Protein AF-A0A1W2LI55-F1 (afdb_monomer_lite)

Secondary structure (DSSP, 8-state):
-HHHHHTT-----GGGTTTT-SEEEE-SS-SSSB-HHHHHTSPTTEEEEE-SSTT-SB-HHHHHHSTT-EEEEEETTEEEEE-TTS-EEEEEGGGSBHHHHSS--S-HHHHHHHHHHHHHHHHH-

pLDDT: mean 97.23, std 2.51, range [82.5, 98.81]

InterPro domains:
  IPR000043 Adenosylhomocysteinase-like [PTHR23420] (1-125)
  IPR015878 S-adenosyl-L-homocysteine hydrolase, NAD binding domain [PF00670] (1-105)
  IPR015878 S-adenosyl-L-homocysteine hydrolase, NAD binding domain [SM00997] (1-105)
  IPR036291 NAD(P)-binding domain superfamily [SSF51735] (1-105)
  IPR042172 Adenosylhomocysteinase-like superfamily [G3DSA:3.40.50.1480] (100-125)

Sequence (125 aa):
ALQAAMDGYQVKKLENVLGEADIIITTTGNKDVVLVEHMARMKHQAILGNIGHFDNELDMAGLQRYPGIRRVNIKPQVDEWVFPDGKSIIVLSEGRLLNLGNATGHPSFVMSNSFSNQVIAQIEL

Structure (mmCIF, N/CA/C/O backbone):
data_AF-A0A1W2LI55-F1
#
_entry.id   AF-A0A1W2LI55-F1
#
loop_
_atom_site.group_PDB
_atom_site.id
_atom_site.type_symbol
_atom_site.label_atom_id
_atom_site.label_alt_id
_atom_site.label_comp_id
_atom_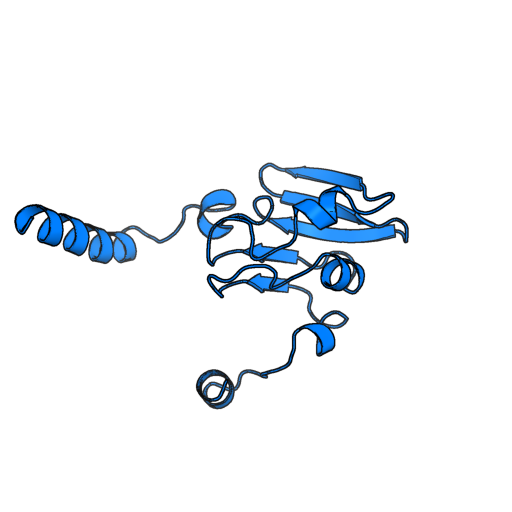site.label_asym_id
_atom_site.label_entity_id
_atom_site.label_seq_id
_atom_site.pdbx_PDB_ins_code
_atom_site.Cartn_x
_atom_site.Cartn_y
_atom_site.Cartn_z
_atom_site.occupancy
_atom_site.B_iso_or_equiv
_atom_site.auth_seq_id
_atom_site.auth_comp_id
_atom_site.auth_asym_id
_atom_site.auth_atom_id
_atom_site.pdbx_PDB_model_num
ATOM 1 N N . ALA A 1 1 ? -7.428 -12.056 -12.838 1.00 82.50 1 ALA A N 1
ATOM 2 C CA . ALA A 1 1 ? -8.251 -13.040 -12.098 1.00 82.50 1 ALA A CA 1
ATOM 3 C C . ALA A 1 1 ? -7.837 -14.478 -12.414 1.00 82.50 1 ALA A C 1
ATOM 5 O O . ALA A 1 1 ? -7.387 -15.154 -11.505 1.00 82.50 1 ALA A O 1
ATOM 6 N N . LEU A 1 2 ? -7.922 -14.939 -13.671 1.00 96.00 2 LEU A N 1
ATOM 7 C CA . LEU A 1 2 ? -7.628 -16.342 -14.008 1.00 96.00 2 LEU A CA 1
ATOM 8 C C . LEU A 1 2 ? -6.190 -16.779 -13.675 1.00 96.00 2 LEU A C 1
ATOM 10 O O . LEU A 1 2 ? -6.030 -17.800 -13.027 1.00 96.00 2 LEU A O 1
ATOM 14 N N . GLN A 1 3 ? -5.166 -15.998 -14.044 1.00 98.06 3 GLN A N 1
ATOM 15 C CA . GLN A 1 3 ? -3.762 -16.332 -13.737 1.00 98.06 3 GLN A CA 1
ATOM 16 C C . GLN A 1 3 ? -3.529 -16.541 -12.233 1.00 98.06 3 GLN A C 1
ATOM 18 O O . GLN A 1 3 ? -3.050 -17.593 -11.838 1.00 98.06 3 GLN A O 1
ATOM 23 N N . ALA A 1 4 ? -3.990 -15.607 -11.393 1.00 97.19 4 ALA A N 1
ATOM 24 C CA . ALA A 1 4 ? -3.881 -15.735 -9.938 1.00 97.19 4 ALA A CA 1
ATOM 25 C C . ALA A 1 4 ? -4.556 -17.011 -9.400 1.00 97.19 4 ALA A C 1
ATOM 27 O O . ALA A 1 4 ? -4.010 -17.667 -8.521 1.00 97.19 4 ALA A O 1
ATOM 28 N N . ALA A 1 5 ? -5.714 -17.392 -9.953 1.00 97.50 5 ALA A N 1
ATOM 29 C CA . ALA A 1 5 ? -6.377 -18.640 -9.581 1.00 97.50 5 ALA A CA 1
ATOM 30 C C . ALA A 1 5 ? -5.590 -19.885 -10.033 1.00 97.50 5 ALA A C 1
ATOM 32 O O . ALA A 1 5 ? -5.579 -20.883 -9.318 1.00 97.50 5 ALA A O 1
ATOM 33 N N . MET A 1 6 ? -4.922 -19.833 -11.191 1.00 97.62 6 MET A N 1
ATOM 34 C CA . MET A 1 6 ? -4.054 -20.918 -11.671 1.00 97.62 6 MET A CA 1
ATOM 35 C C . MET A 1 6 ? -2.790 -21.074 -10.821 1.00 97.62 6 MET A C 1
ATOM 37 O O . MET A 1 6 ? -2.344 -22.198 -10.614 1.00 97.62 6 MET A O 1
ATOM 41 N N . ASP A 1 7 ? -2.283 -19.982 -10.253 1.00 97.69 7 ASP A N 1
ATOM 42 C CA . ASP A 1 7 ? -1.171 -19.999 -9.295 1.00 97.69 7 ASP A CA 1
ATOM 43 C C . ASP A 1 7 ? -1.610 -20.417 -7.872 1.00 97.69 7 ASP A C 1
ATOM 45 O O . ASP A 1 7 ? -0.808 -20.429 -6.940 1.00 97.69 7 ASP A O 1
ATOM 49 N N . GLY A 1 8 ? -2.888 -20.774 -7.683 1.00 97.88 8 GLY A N 1
ATOM 50 C CA . GLY A 1 8 ? -3.437 -21.251 -6.411 1.00 97.88 8 GLY A CA 1
ATOM 51 C C . GLY A 1 8 ? -3.877 -20.149 -5.445 1.00 97.88 8 GLY A C 1
ATOM 52 O O . GLY A 1 8 ? -4.268 -20.447 -4.315 1.00 97.88 8 GLY A O 1
ATOM 53 N N . TYR A 1 9 ? -3.861 -18.881 -5.863 1.00 97.94 9 TYR A N 1
ATOM 54 C CA . TYR A 1 9 ? -4.341 -17.779 -5.036 1.00 97.94 9 TYR A CA 1
ATOM 55 C C . TYR A 1 9 ? -5.863 -17.664 -5.069 1.00 97.94 9 TYR A C 1
ATOM 57 O O . TYR A 1 9 ? -6.518 -17.766 -6.109 1.00 97.94 9 TYR A O 1
ATOM 65 N N . GLN A 1 10 ? -6.440 -17.367 -3.907 1.00 97.50 10 GLN A N 1
ATOM 66 C CA . GLN A 1 10 ? -7.857 -17.062 -3.812 1.00 97.50 10 GLN A CA 1
ATOM 67 C C . GLN A 1 10 ? -8.143 -15.677 -4.407 1.00 97.50 10 GLN A C 1
ATOM 69 O O . GLN A 1 10 ? -7.606 -14.669 -3.954 1.00 97.50 10 GLN A O 1
ATOM 74 N N . VAL A 1 11 ? -9.048 -15.616 -5.384 1.00 98.00 11 VAL A N 1
ATOM 75 C CA . VAL A 1 11 ? -9.504 -14.355 -5.981 1.00 98.00 11 VAL A CA 1
ATOM 76 C C . VAL A 1 11 ? -10.863 -13.989 -5.393 1.00 98.00 11 VAL A C 1
ATOM 78 O O . VAL A 1 11 ? -11.880 -14.600 -5.718 1.00 98.00 11 VAL A O 1
ATOM 81 N N . LYS A 1 12 ? -10.883 -12.984 -4.517 1.00 97.69 12 LYS A N 1
ATOM 82 C CA . LYS A 1 12 ? -12.099 -12.416 -3.918 1.00 97.69 12 LYS A CA 1
ATOM 83 C C . LYS A 1 12 ? -12.178 -10.917 -4.192 1.00 97.69 12 LYS A C 1
ATOM 85 O O . LYS A 1 12 ? -11.178 -10.274 -4.498 1.00 97.69 12 LYS A O 1
ATOM 90 N N . LYS A 1 13 ? -13.383 -10.365 -4.057 1.00 97.69 13 LYS A N 1
ATOM 91 C CA . LYS A 1 13 ? -13.570 -8.916 -3.946 1.00 97.69 13 LYS A CA 1
ATOM 92 C C . LYS A 1 13 ? -13.091 -8.434 -2.576 1.00 97.69 13 LYS A C 1
ATOM 94 O O . LYS A 1 13 ? -13.213 -9.179 -1.600 1.00 97.69 13 LYS A O 1
ATOM 99 N N . LEU A 1 14 ? -12.588 -7.203 -2.508 1.00 97.50 14 LEU A N 1
ATOM 100 C CA . LEU A 1 14 ? -12.035 -6.618 -1.285 1.00 97.50 14 LEU A CA 1
ATOM 101 C C . LEU A 1 14 ? -13.049 -6.649 -0.134 1.00 97.50 14 LEU A C 1
ATOM 103 O O . LEU A 1 14 ? -12.722 -7.068 0.972 1.00 97.50 14 LEU A O 1
ATOM 107 N N . GLU A 1 15 ? -14.304 -6.297 -0.403 1.00 97.44 15 GLU A N 1
ATOM 108 C CA . GLU A 1 15 ? -15.377 -6.179 0.589 1.00 97.44 15 GLU A CA 1
ATOM 109 C C . GLU A 1 15 ? -15.682 -7.498 1.306 1.00 97.44 15 GLU A C 1
ATOM 111 O O . GLU A 1 15 ? -16.223 -7.474 2.413 1.00 97.44 15 GLU A O 1
ATOM 116 N N . ASN A 1 16 ? -15.316 -8.627 0.690 1.00 97.69 16 ASN A N 1
ATOM 117 C CA . ASN A 1 16 ? -15.518 -9.973 1.218 1.00 97.69 16 ASN A CA 1
ATOM 118 C C . ASN A 1 16 ? -14.367 -10.449 2.113 1.00 97.69 16 ASN A C 1
ATOM 120 O O . ASN A 1 16 ? -14.461 -11.544 2.654 1.00 97.69 16 ASN A O 1
ATOM 124 N N . VAL A 1 17 ? -13.275 -9.686 2.227 1.00 97.31 17 VAL A N 1
ATOM 125 C CA . VAL A 1 17 ? -12.087 -10.073 3.008 1.00 97.31 17 VAL A CA 1
ATOM 126 C C . VAL A 1 17 ? -11.676 -9.033 4.050 1.00 97.31 17 VAL A C 1
ATOM 128 O O . VAL A 1 17 ? -10.756 -9.291 4.817 1.00 97.31 17 VAL A O 1
ATOM 131 N N . LEU A 1 18 ? -12.363 -7.885 4.141 1.00 96.38 18 LEU A N 1
ATOM 132 C CA . LEU A 1 18 ? -12.021 -6.807 5.087 1.00 96.38 18 LEU A CA 1
ATOM 133 C C . LEU A 1 18 ? -11.957 -7.283 6.550 1.00 96.38 18 LEU A C 1
ATOM 135 O O . LEU A 1 18 ? -11.074 -6.863 7.289 1.00 96.38 18 LEU A O 1
ATOM 139 N N . GLY A 1 19 ? -12.852 -8.187 6.961 1.00 94.75 19 GLY A N 1
ATOM 140 C CA . GLY A 1 19 ? -12.876 -8.734 8.325 1.00 94.75 19 GLY A CA 1
ATOM 141 C C . GLY A 1 19 ? -11.871 -9.863 8.588 1.00 94.75 19 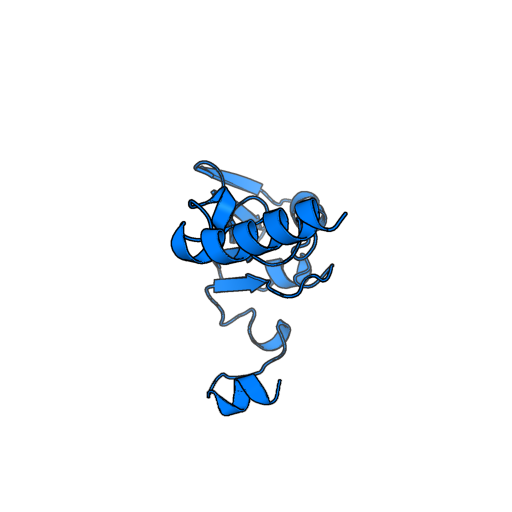GLY A C 1
ATOM 142 O O . GLY A 1 19 ? -11.754 -10.315 9.723 1.00 94.75 19 GLY A O 1
ATOM 143 N N . GLU A 1 20 ? -11.157 -10.327 7.561 1.00 96.31 20 GLU A N 1
ATOM 144 C CA . GLU A 1 20 ? -10.250 -11.481 7.630 1.00 96.31 20 GLU A CA 1
ATOM 145 C C . GLU A 1 20 ? -8.789 -11.076 7.390 1.00 96.31 20 GLU A C 1
ATOM 147 O O . GLU A 1 20 ? -7.898 -11.570 8.083 1.00 96.31 20 GLU A O 1
ATOM 152 N N . ALA A 1 21 ? -8.554 -10.146 6.460 1.00 97.88 21 ALA A N 1
ATOM 153 C CA . ALA A 1 21 ? -7.231 -9.730 6.019 1.0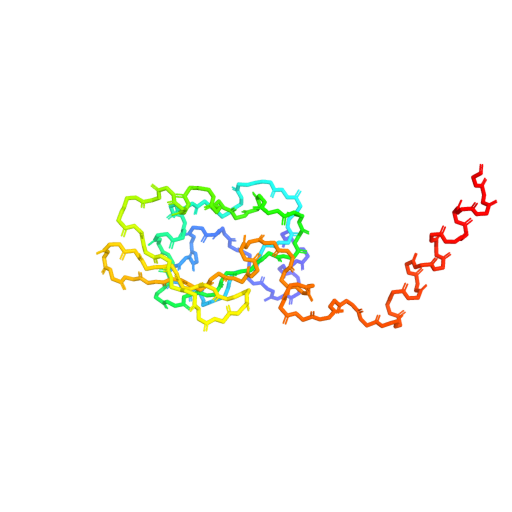0 97.88 21 ALA A CA 1
ATOM 154 C C . ALA A 1 21 ? -6.484 -8.901 7.075 1.00 97.88 21 ALA A C 1
ATOM 156 O O . ALA A 1 21 ? -6.969 -7.870 7.541 1.00 97.88 21 ALA A O 1
ATOM 157 N N . ASP A 1 22 ? -5.268 -9.338 7.400 1.00 98.56 22 ASP A N 1
ATOM 158 C CA . ASP A 1 22 ? -4.346 -8.622 8.289 1.00 98.56 22 ASP A CA 1
ATOM 159 C C . ASP A 1 22 ? -3.459 -7.619 7.539 1.00 98.56 22 ASP A C 1
ATOM 161 O O . ASP A 1 22 ? -3.011 -6.630 8.115 1.00 98.56 22 ASP A O 1
ATOM 165 N N . ILE A 1 23 ? -3.201 -7.865 6.251 1.00 98.56 23 ILE A N 1
ATOM 166 C CA . ILE A 1 23 ? -2.340 -7.037 5.401 1.00 98.56 23 ILE A CA 1
ATOM 167 C C . ILE A 1 23 ? -3.037 -6.803 4.064 1.00 98.56 23 ILE A C 1
ATOM 169 O O . ILE A 1 23 ? -3.486 -7.750 3.416 1.00 98.56 23 ILE A O 1
ATOM 173 N N . ILE A 1 24 ? -3.102 -5.543 3.640 1.00 98.38 24 ILE A N 1
ATOM 174 C CA . ILE A 1 24 ? -3.720 -5.117 2.384 1.00 98.38 24 ILE A CA 1
ATOM 175 C C . ILE A 1 24 ? -2.724 -4.241 1.628 1.00 98.38 24 ILE A C 1
ATOM 177 O O . ILE A 1 24 ? -2.356 -3.162 2.090 1.00 98.38 24 ILE A O 1
ATOM 181 N N . ILE A 1 25 ? -2.298 -4.718 0.457 1.00 98.44 25 ILE A N 1
ATOM 182 C CA . ILE A 1 25 ? -1.371 -4.010 -0.427 1.00 98.44 25 ILE A CA 1
ATOM 183 C C . ILE A 1 25 ? -2.072 -3.677 -1.743 1.00 98.44 25 ILE A C 1
ATOM 185 O O . ILE A 1 25 ? -2.603 -4.573 -2.401 1.00 98.44 25 ILE A O 1
ATOM 189 N N . THR A 1 26 ? -2.053 -2.408 -2.147 1.00 98.44 26 THR A N 1
ATOM 190 C CA . THR A 1 26 ? -2.554 -1.976 -3.459 1.00 98.44 26 THR A CA 1
ATOM 191 C C . THR A 1 26 ? -1.434 -1.962 -4.499 1.00 98.44 26 THR A C 1
ATOM 193 O O . THR A 1 26 ? -0.326 -1.487 -4.240 1.00 98.44 26 THR A O 1
ATOM 196 N N . THR A 1 27 ? -1.717 -2.524 -5.676 1.00 97.75 27 THR A N 1
ATOM 197 C CA . THR A 1 27 ? -0.761 -2.717 -6.785 1.00 97.75 27 THR A CA 1
ATOM 198 C C . THR A 1 27 ? -1.408 -2.392 -8.138 1.00 97.75 27 THR A C 1
ATOM 200 O O . THR A 1 27 ? -1.115 -3.052 -9.137 1.00 97.75 27 THR A O 1
ATOM 203 N N . THR A 1 28 ? -2.395 -1.495 -8.177 1.00 97.44 28 THR A N 1
ATOM 204 C CA . THR A 1 28 ? -3.324 -1.425 -9.317 1.00 97.44 28 THR A CA 1
ATOM 205 C C . THR A 1 28 ? -2.969 -0.350 -10.337 1.00 97.44 28 THR A C 1
ATOM 207 O O . THR A 1 28 ? -3.343 -0.479 -11.501 1.00 97.44 28 THR A O 1
ATOM 210 N N . GLY A 1 29 ? -2.277 0.710 -9.916 1.00 96.19 29 GLY A N 1
ATOM 211 C CA . GLY A 1 29 ? -2.094 1.921 -10.712 1.00 96.19 29 GLY A CA 1
ATOM 212 C C . GLY A 1 29 ? -3.384 2.721 -10.923 1.00 96.19 29 GLY A C 1
ATOM 213 O O . GLY A 1 29 ? -3.435 3.559 -11.821 1.00 96.19 29 GLY A O 1
ATOM 214 N N . ASN A 1 30 ? -4.432 2.447 -10.142 1.00 96.25 30 ASN A N 1
ATOM 215 C CA . ASN A 1 30 ? -5.746 3.068 -10.254 1.00 96.25 30 ASN A CA 1
ATOM 216 C C . ASN A 1 30 ? -6.102 3.835 -8.975 1.00 96.25 30 ASN A C 1
ATOM 218 O O . ASN A 1 30 ? -5.553 3.585 -7.909 1.00 96.25 30 ASN A O 1
ATOM 222 N N . LYS A 1 31 ? -7.052 4.759 -9.078 1.00 94.88 31 LYS A N 1
ATOM 223 C CA . LYS A 1 31 ? -7.541 5.535 -7.936 1.00 94.88 31 LYS A CA 1
ATOM 224 C C . LYS A 1 31 ? -8.661 4.814 -7.190 1.00 94.88 31 LYS A C 1
ATOM 226 O O . LYS A 1 31 ? -9.348 3.975 -7.776 1.00 94.88 31 LYS A O 1
ATOM 231 N N . ASP A 1 32 ? -8.887 5.216 -5.943 1.00 95.88 32 ASP A N 1
ATOM 232 C CA . ASP A 1 32 ? -10.103 4.893 -5.184 1.00 95.88 32 ASP A CA 1
ATOM 233 C C . ASP A 1 32 ? -10.307 3.373 -4.985 1.00 95.88 32 ASP A C 1
ATOM 235 O O . ASP A 1 32 ? -11.426 2.862 -4.989 1.00 95.88 32 ASP A O 1
ATOM 239 N N . VAL A 1 33 ? -9.207 2.626 -4.833 1.00 98.00 33 VAL A N 1
ATOM 240 C CA . VAL A 1 33 ? -9.214 1.156 -4.709 1.00 98.00 33 VAL A CA 1
ATOM 241 C C . VAL A 1 33 ? -9.614 0.735 -3.299 1.00 98.00 33 VAL A C 1
ATOM 243 O O . VAL A 1 33 ? -10.416 -0.181 -3.106 1.00 98.00 33 VAL A O 1
ATOM 246 N N . VAL A 1 34 ? -9.056 1.410 -2.294 1.00 98.19 34 VAL A N 1
ATOM 247 C CA . VAL A 1 34 ? -9.387 1.214 -0.883 1.00 98.19 34 VAL A CA 1
ATOM 248 C C . VAL A 1 34 ? -9.910 2.530 -0.331 1.00 98.19 34 VAL A C 1
ATOM 250 O O . VAL A 1 34 ? -9.145 3.426 0.020 1.00 98.19 34 VAL A O 1
ATOM 253 N N . LEU A 1 35 ? -11.231 2.622 -0.250 1.00 98.31 35 LEU A N 1
ATOM 254 C CA . LEU A 1 35 ? -11.940 3.773 0.288 1.00 98.31 35 LEU A CA 1
ATOM 255 C C . LEU A 1 35 ? -11.965 3.755 1.821 1.00 98.31 35 LEU A C 1
ATOM 257 O O . LEU A 1 35 ? -11.769 2.710 2.453 1.00 98.31 35 LEU A O 1
ATOM 261 N N . VAL A 1 36 ? -12.241 4.903 2.439 1.00 97.88 36 VAL A N 1
ATOM 262 C CA . VAL A 1 36 ? -12.288 5.029 3.903 1.00 97.88 36 VAL A CA 1
ATOM 263 C C . VAL A 1 36 ? -13.340 4.109 4.544 1.00 97.88 36 VAL A C 1
ATOM 265 O O . VAL A 1 36 ? -13.109 3.554 5.619 1.00 97.88 36 VAL A O 1
ATOM 268 N N . GLU A 1 37 ? -14.459 3.840 3.871 1.00 97.69 37 GLU A N 1
ATOM 269 C CA . GLU A 1 37 ? -15.471 2.872 4.308 1.00 97.69 37 GLU A CA 1
ATOM 270 C C . GLU A 1 37 ? -14.948 1.431 4.332 1.00 97.69 37 GLU A C 1
ATOM 272 O O . GLU A 1 37 ? -15.367 0.629 5.173 1.00 97.69 37 GLU A O 1
ATOM 277 N N . HIS A 1 38 ? -14.002 1.093 3.452 1.00 98.38 38 HIS A N 1
ATOM 278 C CA . HIS A 1 38 ? -13.320 -0.194 3.495 1.00 98.38 38 HIS A CA 1
ATOM 279 C C . HIS A 1 38 ? -12.418 -0.245 4.726 1.00 98.38 38 HIS A C 1
ATOM 281 O O . HIS A 1 38 ? -12.506 -1.192 5.508 1.00 98.38 38 HIS A O 1
ATOM 287 N N . MET A 1 39 ? -11.623 0.806 4.950 1.00 98.19 39 MET A N 1
ATOM 288 C CA . MET A 1 39 ? -10.715 0.941 6.097 1.00 98.19 39 MET A CA 1
ATOM 289 C C . MET A 1 39 ? -11.447 0.822 7.442 1.00 98.19 39 MET A C 1
ATOM 291 O O . MET A 1 39 ? -11.021 0.073 8.330 1.00 98.19 39 MET A O 1
ATOM 295 N N . ALA A 1 40 ? -12.608 1.469 7.569 1.00 96.94 40 ALA A N 1
ATOM 296 C CA . ALA A 1 40 ? -13.457 1.405 8.759 1.00 96.94 40 ALA A CA 1
ATOM 297 C C . ALA A 1 40 ? -13.935 -0.025 9.077 1.00 96.94 40 ALA A C 1
ATOM 299 O O . ALA A 1 40 ? -14.104 -0.373 10.243 1.00 96.94 40 ALA A O 1
ATOM 300 N N . ARG A 1 41 ? -14.046 -0.904 8.073 1.00 97.31 41 ARG A N 1
ATOM 301 C CA . ARG A 1 41 ? -14.474 -2.309 8.214 1.00 97.31 41 ARG A CA 1
ATOM 302 C C . ARG A 1 41 ? -13.338 -3.330 8.352 1.00 97.31 41 ARG A C 1
ATOM 304 O O . ARG A 1 41 ? -13.622 -4.510 8.536 1.00 97.31 41 ARG A O 1
ATOM 311 N N . MET A 1 42 ? -12.076 -2.907 8.254 1.00 97.75 42 MET A N 1
ATOM 312 C CA . MET A 1 42 ? -10.908 -3.797 8.400 1.00 97.75 42 MET A CA 1
ATOM 313 C C . MET A 1 42 ? -10.761 -4.385 9.815 1.00 97.75 42 MET A C 1
ATOM 315 O O . MET A 1 42 ? -11.471 -3.976 10.729 1.00 97.75 42 MET A O 1
ATOM 319 N N . LYS A 1 43 ? -9.820 -5.301 10.044 1.00 97.88 43 LYS A N 1
ATOM 320 C CA . LYS A 1 43 ? -9.464 -5.756 11.401 1.00 97.88 43 LYS A CA 1
ATOM 321 C C . LYS A 1 43 ? -8.752 -4.659 12.202 1.00 97.88 43 LYS A C 1
ATOM 323 O O . LYS A 1 43 ? -8.185 -3.727 11.631 1.00 97.88 43 LYS A O 1
ATOM 328 N N . HIS A 1 44 ? -8.787 -4.772 13.530 1.00 98.38 44 HIS A N 1
ATOM 329 C CA . HIS A 1 44 ? -7.931 -3.961 14.398 1.00 98.38 44 HIS A CA 1
ATOM 330 C C . HIS A 1 44 ? -6.460 -4.245 14.076 1.00 98.38 44 HIS A C 1
ATOM 332 O O . HIS A 1 44 ? -6.075 -5.404 13.947 1.00 98.38 44 HIS A O 1
ATOM 338 N N . GLN A 1 45 ? -5.673 -3.182 13.923 1.00 97.94 45 GLN A N 1
ATOM 339 C CA . GLN A 1 45 ? -4.263 -3.192 13.532 1.00 97.94 45 GLN A CA 1
ATOM 340 C C . GLN A 1 45 ? -3.962 -3.819 12.162 1.00 97.94 45 GLN A C 1
ATOM 342 O O . GLN A 1 45 ? -2.823 -4.206 11.906 1.00 97.94 45 GLN A O 1
ATOM 347 N N . ALA A 1 46 ? -4.939 -3.864 11.249 1.00 98.62 46 ALA A N 1
ATOM 348 C CA . ALA A 1 46 ? -4.660 -4.232 9.862 1.00 98.62 46 ALA A CA 1
ATOM 349 C C . ALA A 1 46 ? -3.618 -3.278 9.245 1.00 98.62 46 ALA A C 1
ATOM 351 O O . ALA A 1 46 ? -3.687 -2.063 9.451 1.00 98.62 46 ALA A O 1
ATOM 352 N N . ILE A 1 47 ? -2.663 -3.824 8.490 1.00 98.81 47 ILE A N 1
ATOM 353 C CA . ILE A 1 47 ? -1.581 -3.071 7.845 1.00 98.81 47 ILE A CA 1
ATOM 354 C C . ILE A 1 47 ? -1.968 -2.758 6.403 1.00 98.81 47 ILE A C 1
ATOM 356 O O . ILE A 1 47 ? -2.281 -3.658 5.623 1.00 98.81 47 ILE A O 1
ATOM 360 N N . LEU A 1 48 ? -1.897 -1.484 6.035 1.00 98.31 48 LEU A N 1
ATOM 361 C CA . LEU A 1 48 ? -2.163 -0.998 4.690 1.00 98.31 48 LEU A CA 1
ATOM 362 C C . LEU A 1 48 ? -0.898 -0.398 4.087 1.00 98.31 48 LEU A C 1
ATOM 364 O O . LEU A 1 48 ? -0.207 0.410 4.714 1.00 98.31 48 LEU A O 1
ATOM 368 N N . GLY A 1 49 ? -0.634 -0.747 2.834 1.00 98.25 49 GLY A N 1
ATOM 369 C CA . GLY A 1 49 ? 0.443 -0.156 2.058 1.00 98.25 49 GLY A CA 1
ATOM 370 C C . GLY A 1 49 ? 0.096 -0.057 0.581 1.00 98.25 49 GLY A C 1
ATOM 371 O O . GLY A 1 49 ? -0.680 -0.846 0.050 1.00 98.25 49 GLY A O 1
ATOM 372 N N . ASN A 1 50 ? 0.708 0.908 -0.091 1.00 98.31 50 ASN A N 1
ATOM 373 C CA . ASN A 1 50 ? 0.625 1.057 -1.534 1.00 98.31 50 ASN A CA 1
ATOM 374 C C . ASN A 1 50 ? 1.995 0.787 -2.165 1.00 98.31 50 ASN A C 1
ATOM 376 O O . ASN A 1 50 ? 3.018 1.272 -1.680 1.00 98.31 50 ASN A O 1
ATOM 380 N N . ILE A 1 51 ? 2.028 0.017 -3.250 1.00 97.69 51 ILE A N 1
ATOM 381 C CA . ILE A 1 51 ? 3.220 -0.168 -4.095 1.00 97.69 51 ILE A CA 1
ATOM 382 C C . ILE A 1 51 ? 2.898 0.038 -5.586 1.00 97.69 51 ILE A C 1
ATOM 384 O O . ILE A 1 51 ? 3.725 -0.251 -6.446 1.00 97.69 51 ILE A O 1
ATOM 388 N N . GLY A 1 52 ? 1.693 0.518 -5.903 1.00 94.31 52 GLY A N 1
ATOM 389 C CA . GLY A 1 52 ? 1.278 0.846 -7.259 1.00 94.31 52 GLY A CA 1
ATOM 390 C C . GLY A 1 52 ? 1.649 2.279 -7.635 1.00 94.31 52 GLY A C 1
ATOM 391 O O . GLY A 1 52 ? 2.828 2.587 -7.794 1.00 94.31 52 GLY A O 1
ATOM 392 N N . HIS A 1 53 ? 0.668 3.157 -7.834 1.00 87.81 53 HIS A N 1
ATOM 393 C CA . HIS A 1 53 ? 0.904 4.520 -8.318 1.00 87.81 53 HIS A CA 1
ATOM 394 C C . HIS A 1 53 ? 0.561 5.589 -7.272 1.00 87.81 53 HIS A C 1
ATOM 396 O O . HIS A 1 53 ? -0.489 5.541 -6.640 1.00 87.81 53 HIS A O 1
ATOM 402 N N . PHE A 1 54 ? 1.469 6.559 -7.107 1.00 87.56 54 PHE A N 1
ATOM 403 C CA . PHE A 1 54 ? 1.327 7.742 -6.246 1.00 87.56 54 PHE A CA 1
ATOM 404 C C . PHE A 1 54 ? 0.719 7.466 -4.856 1.00 87.56 54 PHE A C 1
ATOM 406 O O . PHE A 1 54 ? 1.270 6.656 -4.113 1.00 87.56 54 PHE A O 1
ATOM 413 N N . ASP A 1 55 ? -0.331 8.199 -4.477 1.00 85.94 55 ASP A N 1
ATOM 414 C CA . ASP A 1 55 ? -0.957 8.225 -3.151 1.00 85.94 55 ASP A CA 1
ATOM 415 C C . ASP A 1 55 ? -2.491 8.124 -3.191 1.00 85.94 55 ASP A C 1
ATOM 417 O O . ASP A 1 55 ? -3.142 8.323 -2.170 1.00 85.94 55 ASP A O 1
ATOM 421 N N . ASN A 1 56 ? -3.079 7.809 -4.349 1.00 90.62 56 ASN A N 1
ATOM 422 C CA . ASN A 1 56 ? -4.531 7.842 -4.557 1.00 90.62 56 ASN A CA 1
ATOM 423 C C . ASN A 1 56 ? -5.188 6.459 -4.695 1.00 90.62 56 ASN A C 1
ATOM 425 O O . ASN A 1 56 ? -6.396 6.384 -4.916 1.00 90.62 56 ASN A O 1
ATOM 429 N N . GLU A 1 57 ? -4.434 5.365 -4.546 1.00 97.62 57 GLU A N 1
ATOM 430 C CA . GLU A 1 57 ? -5.035 4.026 -4.447 1.00 97.62 57 GLU A CA 1
ATOM 431 C C . GLU A 1 57 ? -5.753 3.839 -3.099 1.00 97.62 57 GLU A C 1
ATOM 433 O O . GLU A 1 57 ? -6.785 3.167 -3.025 1.00 97.62 57 GLU A O 1
ATOM 438 N N . LEU A 1 58 ? -5.209 4.450 -2.039 1.00 97.75 58 LEU A N 1
ATOM 439 C CA . LEU A 1 58 ? -5.801 4.511 -0.705 1.00 97.75 58 LEU A CA 1
ATOM 440 C C . LEU A 1 58 ? -6.427 5.891 -0.498 1.00 97.75 58 LEU A C 1
ATOM 442 O O . LEU A 1 58 ? -5.763 6.906 -0.701 1.00 97.75 58 LEU A O 1
ATOM 446 N N . ASP A 1 59 ? -7.669 5.945 -0.026 1.00 97.56 59 ASP A N 1
ATOM 447 C CA . ASP A 1 59 ? -8.342 7.210 0.281 1.00 97.56 59 ASP A CA 1
ATOM 448 C C . ASP A 1 59 ? -7.831 7.835 1.596 1.00 97.56 59 ASP A C 1
ATOM 450 O O . ASP A 1 59 ? -8.492 7.842 2.637 1.00 97.56 59 ASP A O 1
ATOM 454 N N . MET A 1 60 ? -6.608 8.367 1.555 1.00 97.50 60 MET A N 1
ATOM 455 C CA . MET A 1 60 ? -5.969 9.021 2.699 1.00 97.50 60 MET A CA 1
ATOM 456 C C . MET A 1 60 ? -6.633 10.350 3.060 1.00 97.50 60 MET A C 1
ATOM 458 O O . MET A 1 60 ? -6.676 10.720 4.235 1.00 97.50 60 MET A O 1
ATOM 462 N N . ALA A 1 61 ? -7.169 11.066 2.069 1.00 96.88 61 ALA A N 1
ATOM 463 C CA . ALA A 1 61 ? -7.881 12.320 2.288 1.00 96.88 61 ALA A CA 1
ATOM 464 C C . ALA A 1 61 ? -9.220 12.083 3.001 1.00 96.88 61 ALA A C 1
ATOM 466 O O . ALA A 1 61 ? -9.557 12.815 3.935 1.00 96.88 61 ALA A O 1
ATOM 467 N N . GLY A 1 62 ? -9.966 11.052 2.600 1.00 97.44 62 GLY A N 1
ATOM 468 C CA . GLY A 1 62 ? -11.168 10.600 3.288 1.00 97.44 62 GLY A CA 1
ATOM 469 C C . GLY A 1 62 ? -10.858 10.100 4.692 1.00 97.44 62 GLY A C 1
ATOM 470 O O . GLY A 1 62 ? -11.528 10.516 5.636 1.00 97.44 62 GLY A O 1
ATOM 471 N N . LEU A 1 63 ? -9.784 9.319 4.866 1.00 97.69 63 LEU A N 1
ATOM 472 C CA . LEU A 1 63 ? -9.332 8.870 6.186 1.00 97.69 63 LEU A CA 1
ATOM 473 C C . LEU A 1 63 ? -9.015 10.045 7.118 1.00 97.69 63 LEU A C 1
ATOM 475 O O . LEU A 1 63 ? -9.481 10.057 8.249 1.00 97.69 63 LEU A O 1
ATOM 479 N N . GLN A 1 64 ? -8.290 11.061 6.644 1.00 97.31 64 GLN A N 1
ATOM 480 C CA . GLN A 1 64 ? -7.966 12.271 7.413 1.00 97.31 64 GLN A CA 1
ATOM 481 C C . GLN A 1 64 ? -9.193 13.092 7.816 1.00 97.31 64 GLN A C 1
ATOM 483 O O . GLN A 1 64 ? -9.178 13.758 8.850 1.00 97.31 64 GLN A O 1
ATOM 488 N N . ARG A 1 65 ? -10.244 13.070 6.992 1.00 97.88 65 ARG A N 1
ATOM 489 C CA . ARG A 1 65 ? -11.502 13.788 7.236 1.00 97.88 65 ARG A CA 1
ATOM 490 C C . ARG A 1 65 ? -12.519 12.959 8.013 1.00 97.88 65 ARG A C 1
ATOM 492 O O . ARG A 1 65 ? -13.587 13.480 8.334 1.00 97.88 65 ARG A O 1
ATOM 499 N N . TYR A 1 66 ? -12.220 11.694 8.301 1.00 98.06 66 TYR A N 1
ATOM 500 C CA . TYR A 1 66 ? -13.163 10.803 8.953 1.00 98.06 66 TYR A CA 1
ATOM 501 C C . TYR A 1 66 ? -13.506 11.331 10.361 1.00 98.06 66 TYR A C 1
ATOM 503 O O . TYR A 1 66 ? -12.597 11.612 11.149 1.00 98.06 66 TYR A O 1
ATOM 511 N N . PRO A 1 67 ? -14.796 11.497 10.710 1.00 97.81 67 PRO A N 1
ATOM 512 C CA . PRO A 1 67 ? -15.183 12.108 11.978 1.00 97.81 67 PRO A CA 1
ATOM 513 C C . PRO A 1 67 ? -14.585 11.377 13.183 1.00 97.81 67 PRO A C 1
ATOM 515 O O . PRO A 1 67 ? -14.785 10.177 13.345 1.00 97.81 67 PRO A O 1
ATOM 518 N N . GLY A 1 68 ? -13.857 12.105 14.034 1.00 97.38 68 GLY A N 1
ATOM 519 C CA . GLY A 1 68 ? -13.253 11.560 15.255 1.00 97.38 68 GLY A CA 1
ATOM 520 C C . GLY A 1 68 ? -12.043 10.644 15.038 1.00 97.38 68 GLY A C 1
ATOM 521 O O . GLY A 1 68 ? -11.592 10.023 15.999 1.00 97.38 68 GLY A O 1
ATOM 522 N N . ILE A 1 69 ? -11.508 10.555 13.815 1.00 98.31 69 ILE A N 1
ATOM 523 C CA . ILE A 1 69 ? -10.270 9.818 13.544 1.00 98.31 69 ILE A CA 1
ATOM 524 C C . ILE A 1 69 ? -9.094 10.454 14.291 1.00 98.31 69 ILE A C 1
ATOM 526 O O . ILE A 1 69 ? -8.970 11.679 14.384 1.00 98.31 69 ILE A O 1
ATOM 530 N N . ARG A 1 70 ? -8.190 9.623 14.805 1.00 98.38 70 ARG A N 1
ATOM 531 C CA . ARG A 1 70 ? -6.962 10.080 15.457 1.00 98.38 70 ARG A CA 1
ATOM 532 C C . ARG A 1 70 ? -5.749 9.429 14.814 1.00 98.38 70 ARG A C 1
ATOM 534 O O . ARG A 1 70 ? -5.625 8.209 14.824 1.00 98.38 70 ARG A O 1
ATOM 541 N N . ARG A 1 71 ? -4.831 10.255 14.309 1.00 98.38 71 ARG A N 1
ATOM 542 C CA . ARG A 1 71 ? -3.516 9.816 13.828 1.00 98.38 71 ARG A CA 1
ATOM 543 C C . ARG A 1 71 ? -2.541 9.730 15.000 1.00 98.38 71 ARG A C 1
ATOM 545 O O . ARG A 1 71 ? -2.414 10.679 15.773 1.00 98.38 71 ARG A O 1
ATOM 552 N N . VAL A 1 72 ? -1.833 8.615 15.108 1.00 98.50 72 VAL A N 1
ATOM 553 C CA . VAL A 1 72 ? -0.712 8.402 16.023 1.00 98.50 72 VAL A CA 1
ATOM 554 C C . VAL A 1 72 ? 0.501 8.051 15.179 1.00 98.50 72 VAL A C 1
ATOM 556 O O . VAL A 1 72 ? 0.535 7.004 14.538 1.00 98.50 72 VAL A O 1
ATOM 559 N N . ASN A 1 73 ? 1.505 8.924 15.167 1.00 98.50 73 ASN A N 1
ATOM 560 C CA . ASN A 1 73 ? 2.756 8.600 14.496 1.00 98.50 73 ASN A CA 1
ATOM 561 C C . ASN A 1 73 ? 3.557 7.627 15.371 1.00 98.50 73 ASN A C 1
ATOM 563 O O . ASN A 1 73 ? 3.960 7.983 16.477 1.00 98.50 73 ASN A O 1
ATOM 567 N N . ILE A 1 74 ? 3.758 6.398 14.890 1.00 98.50 74 ILE A N 1
ATOM 568 C CA . ILE A 1 74 ? 4.547 5.382 15.604 1.00 98.50 74 ILE A CA 1
ATOM 569 C C . ILE A 1 74 ? 6.034 5.661 15.390 1.00 98.50 74 ILE A C 1
ATOM 571 O O . ILE A 1 74 ? 6.833 5.634 16.324 1.00 98.50 74 ILE A O 1
ATOM 575 N N . LYS A 1 75 ? 6.404 5.890 14.129 1.00 98.56 75 LYS A N 1
ATOM 576 C CA . LYS A 1 75 ? 7.749 6.248 13.678 1.00 98.56 75 LYS A CA 1
ATOM 577 C C . LYS A 1 75 ? 7.651 6.893 12.286 1.00 98.56 75 LYS A C 1
ATOM 579 O O . LYS A 1 75 ? 6.565 6.893 11.696 1.00 98.56 75 LYS A O 1
ATOM 584 N N . PRO A 1 76 ? 8.756 7.402 11.710 1.00 98.50 76 PRO A N 1
ATOM 585 C CA . PRO A 1 76 ? 8.735 7.894 10.339 1.00 98.50 76 PRO A CA 1
ATOM 586 C C . PRO A 1 76 ? 8.119 6.867 9.370 1.00 98.50 76 PRO A C 1
ATOM 588 O O . PRO A 1 76 ? 8.451 5.679 9.413 1.00 98.50 76 PRO A O 1
ATOM 591 N N . GLN A 1 77 ? 7.177 7.339 8.543 1.00 98.25 77 GLN A N 1
ATOM 592 C CA . GLN A 1 77 ? 6.453 6.561 7.527 1.00 98.25 77 GLN A CA 1
ATOM 593 C C . GLN A 1 77 ? 5.600 5.400 8.073 1.00 98.25 77 GLN A C 1
ATOM 595 O O . GLN A 1 77 ? 5.232 4.502 7.312 1.00 98.25 77 GLN A O 1
ATOM 600 N N . VAL A 1 78 ? 5.273 5.397 9.368 1.00 98.75 78 VAL A N 1
ATOM 601 C CA . VAL A 1 78 ? 4.340 4.439 9.973 1.00 98.75 78 VAL A CA 1
ATOM 602 C C . VAL A 1 78 ? 3.391 5.177 10.907 1.00 98.75 78 VAL A C 1
ATOM 604 O O . VAL A 1 78 ? 3.790 5.666 11.968 1.00 98.75 78 VAL A O 1
ATOM 607 N N . ASP A 1 79 ? 2.121 5.212 10.524 1.00 98.81 79 ASP A N 1
ATOM 608 C CA . ASP A 1 79 ? 1.067 5.888 11.270 1.00 98.81 79 ASP A CA 1
ATOM 609 C C . ASP A 1 79 ? -0.052 4.917 11.627 1.00 98.81 79 ASP A C 1
ATOM 611 O O . ASP A 1 79 ? -0.563 4.198 10.771 1.00 98.81 79 ASP A O 1
ATOM 615 N N . GLU A 1 80 ? -0.465 4.926 12.887 1.00 98.69 80 GLU A N 1
ATOM 616 C CA . GLU A 1 80 ? -1.701 4.290 13.321 1.00 98.69 80 GLU A CA 1
ATOM 617 C C . GLU A 1 80 ? -2.858 5.290 13.214 1.00 98.69 80 GLU A C 1
ATOM 619 O O . GLU A 1 80 ? -2.773 6.425 13.686 1.00 98.69 80 GLU A O 1
ATOM 624 N N . TRP A 1 81 ? -3.958 4.860 12.604 1.00 98.62 81 TRP A N 1
ATOM 625 C CA . TRP A 1 81 ? -5.195 5.624 12.483 1.00 98.62 81 TRP A CA 1
ATOM 626 C C . TRP A 1 81 ? -6.269 4.951 13.323 1.00 98.62 81 TRP A C 1
ATOM 628 O O . TRP A 1 81 ? -6.718 3.853 13.000 1.00 98.62 81 TRP A O 1
ATOM 638 N N . VAL A 1 82 ? -6.653 5.602 14.419 1.00 98.69 82 VAL A N 1
ATOM 639 C CA . VAL A 1 82 ? -7.622 5.096 15.395 1.00 98.69 82 VAL A CA 1
ATOM 640 C C . VAL A 1 82 ? -8.996 5.680 15.088 1.00 98.69 82 VAL A C 1
ATOM 642 O O . VAL A 1 82 ? -9.177 6.899 15.124 1.00 98.69 82 VAL A O 1
ATOM 645 N N . PHE A 1 83 ? -9.949 4.805 14.782 1.00 98.50 83 PHE A N 1
ATOM 646 C CA . PHE A 1 83 ? -11.355 5.116 14.554 1.00 98.50 83 PHE A CA 1
ATOM 647 C C . PHE A 1 83 ? -12.092 5.393 15.880 1.00 98.50 83 PHE A C 1
ATOM 649 O O . PHE A 1 83 ? -11.630 4.978 16.947 1.00 98.50 83 PHE A O 1
ATOM 656 N N . PRO A 1 84 ? -13.251 6.081 15.843 1.00 97.75 84 PRO A N 1
ATOM 657 C CA 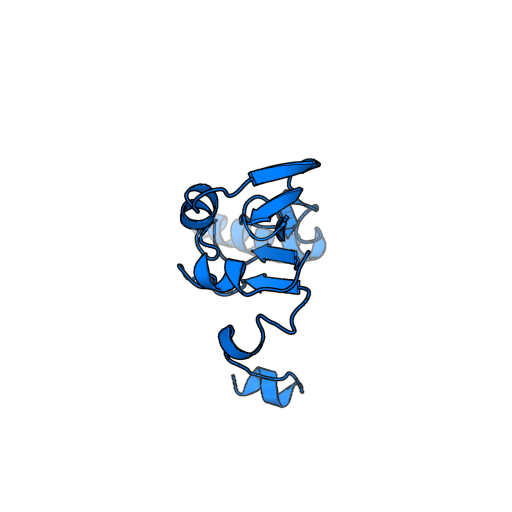. PRO A 1 84 ? -14.010 6.436 17.049 1.00 97.75 84 PRO A CA 1
ATOM 658 C C . PRO A 1 84 ? -14.500 5.243 17.876 1.00 97.75 84 PRO A C 1
ATOM 660 O O . PRO A 1 84 ? -14.736 5.382 19.072 1.00 97.75 84 PRO A O 1
ATOM 663 N N . ASP A 1 85 ? -14.657 4.079 17.247 1.00 96.19 85 ASP A N 1
ATOM 664 C CA . ASP A 1 85 ? -15.031 2.818 17.895 1.00 96.19 85 ASP A CA 1
ATOM 665 C C . ASP A 1 85 ? -13.855 2.145 18.633 1.00 96.19 85 ASP A C 1
ATOM 667 O O . ASP A 1 85 ? -14.023 1.089 19.239 1.00 96.19 85 ASP A O 1
ATOM 671 N N . GLY A 1 86 ? -12.663 2.753 18.597 1.00 95.81 86 GLY A N 1
ATOM 672 C CA . GLY A 1 86 ? -11.436 2.249 19.209 1.00 95.81 86 GLY A CA 1
ATOM 673 C C . GLY A 1 86 ? -10.651 1.287 18.318 1.00 95.81 86 GLY A C 1
ATOM 674 O O . GLY A 1 86 ? -9.503 0.964 18.636 1.00 95.81 86 GLY A O 1
ATOM 675 N N . LYS A 1 87 ? -11.210 0.854 17.182 1.00 96.88 87 LYS A N 1
ATOM 676 C CA . LYS A 1 87 ? -10.469 0.069 16.198 1.00 96.88 87 LYS A CA 1
ATOM 677 C C . LYS A 1 87 ? -9.386 0.943 15.570 1.00 96.88 87 LYS A C 1
ATOM 679 O O . LYS A 1 87 ? -9.549 2.149 15.435 1.00 96.88 87 LYS A O 1
ATOM 684 N N . SER A 1 88 ? -8.287 0.348 15.129 1.00 97.94 88 SER A N 1
ATOM 685 C CA . SER A 1 88 ? -7.237 1.085 14.436 1.00 97.94 88 SER A CA 1
ATOM 686 C C . SER A 1 88 ? -6.720 0.310 13.240 1.00 97.94 88 SER A C 1
ATOM 688 O O . SER A 1 88 ? -6.966 -0.890 13.122 1.00 97.94 88 SER A O 1
ATOM 690 N N . ILE A 1 89 ? -6.041 1.008 12.342 1.00 98.69 89 ILE A N 1
ATOM 691 C CA . ILE A 1 89 ? -5.276 0.438 11.232 1.00 98.69 89 ILE A CA 1
ATOM 692 C C . ILE A 1 89 ? -3.894 1.084 11.198 1.00 98.69 89 ILE A C 1
ATOM 694 O O . ILE A 1 89 ? -3.720 2.203 11.680 1.00 98.69 89 ILE A O 1
ATOM 698 N N . ILE A 1 90 ? -2.921 0.405 10.605 1.00 98.81 90 ILE A N 1
ATOM 699 C CA . ILE A 1 90 ? -1.560 0.909 10.428 1.00 98.81 90 ILE A CA 1
ATOM 700 C C . ILE A 1 90 ? -1.366 1.220 8.951 1.00 98.81 90 ILE A 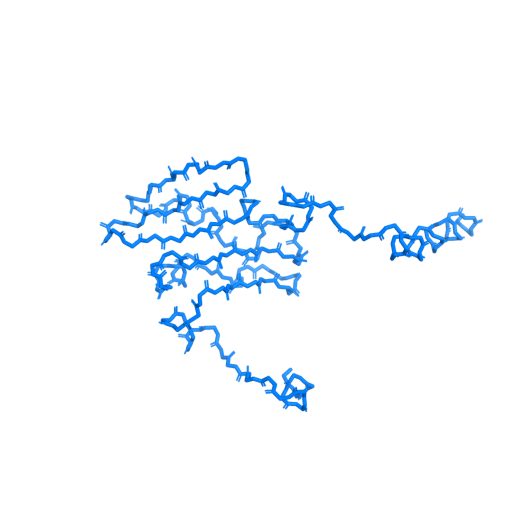C 1
ATOM 702 O O . ILE A 1 90 ? -1.481 0.335 8.109 1.00 98.81 90 ILE A O 1
ATO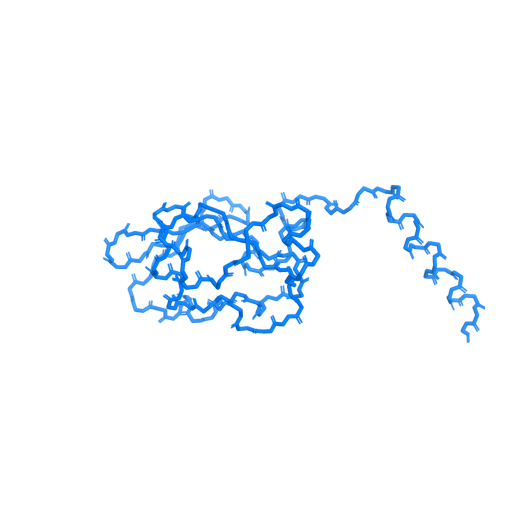M 706 N N . VAL A 1 91 ? -1.050 2.468 8.630 1.00 98.56 91 VAL A N 1
ATOM 707 C CA . VAL A 1 91 ? -0.785 2.912 7.262 1.00 98.56 91 VAL A CA 1
ATOM 708 C C . VAL A 1 91 ? 0.704 3.172 7.090 1.00 98.56 91 VAL A C 1
ATOM 710 O O . VAL A 1 91 ? 1.329 3.902 7.865 1.00 98.56 91 VAL A O 1
ATOM 713 N N . LEU A 1 92 ? 1.267 2.576 6.043 1.00 98.69 92 LEU A N 1
ATOM 714 C CA . LEU A 1 92 ? 2.661 2.734 5.652 1.00 98.69 92 LEU A CA 1
ATOM 715 C C . LEU A 1 92 ? 2.819 3.875 4.644 1.00 98.69 92 LEU A C 1
ATOM 717 O O . LEU A 1 92 ? 2.010 4.024 3.727 1.00 98.69 92 LEU A O 1
ATOM 721 N N . SER A 1 93 ? 3.880 4.668 4.806 1.00 98.00 93 SER A N 1
ATOM 722 C CA . SER A 1 93 ? 4.275 5.749 3.889 1.00 98.00 93 SER A CA 1
ATOM 723 C C . SER A 1 93 ? 3.155 6.736 3.535 1.00 98.00 93 SER A C 1
ATOM 725 O O . SER A 1 93 ? 3.153 7.297 2.444 1.00 98.00 93 SER A O 1
ATOM 727 N N . GLU A 1 94 ? 2.190 6.949 4.435 1.00 96.75 94 GLU A N 1
ATOM 728 C CA . GLU A 1 94 ? 1.019 7.807 4.189 1.00 96.75 94 GLU A CA 1
ATOM 729 C C . GLU A 1 94 ? 0.266 7.450 2.889 1.00 96.75 94 GLU A C 1
ATOM 731 O O . GLU A 1 94 ? -0.238 8.328 2.197 1.00 96.75 94 GLU A O 1
ATOM 736 N N . GLY A 1 95 ? 0.237 6.163 2.520 1.00 96.25 95 GLY A N 1
ATOM 737 C CA . GLY A 1 95 ? -0.392 5.674 1.287 1.00 96.25 95 GLY A CA 1
ATOM 738 C C . GLY A 1 95 ? 0.438 5.851 0.011 1.00 96.25 95 GLY A C 1
ATOM 739 O O . GLY A 1 95 ? -0.019 5.484 -1.070 1.00 96.25 95 GLY A O 1
ATOM 740 N N . ARG A 1 96 ? 1.671 6.357 0.122 1.00 97.50 96 ARG A N 1
ATOM 741 C CA . ARG A 1 96 ? 2.661 6.388 -0.966 1.00 97.50 96 ARG A CA 1
ATOM 742 C C . ARG A 1 96 ? 3.397 5.054 -1.090 1.00 97.50 96 ARG A C 1
ATOM 744 O O . ARG A 1 96 ? 3.151 4.114 -0.338 1.00 97.50 96 ARG A O 1
ATOM 751 N N . LEU A 1 97 ? 4.344 5.009 -2.028 1.00 97.12 97 LEU A N 1
ATOM 752 C CA . LEU A 1 97 ? 5.189 3.852 -2.331 1.00 97.12 97 LEU A CA 1
ATOM 753 C C . LEU A 1 97 ? 5.943 3.333 -1.097 1.00 97.12 97 LEU A C 1
ATOM 755 O O . LEU A 1 97 ? 7.002 3.848 -0.729 1.00 97.12 97 LEU A O 1
ATOM 759 N N . LEU A 1 98 ? 5.420 2.266 -0.492 1.00 97.56 98 LEU A N 1
ATOM 760 C CA . LEU A 1 98 ? 5.931 1.695 0.755 1.00 97.56 98 LEU A CA 1
ATOM 761 C C . LEU A 1 98 ? 7.351 1.143 0.607 1.00 97.56 98 LEU A C 1
ATOM 763 O O . LEU A 1 98 ? 8.151 1.218 1.531 1.00 97.56 98 LEU A O 1
ATOM 767 N N . ASN A 1 99 ? 7.697 0.601 -0.561 1.00 97.62 99 ASN A N 1
ATOM 768 C CA . ASN A 1 99 ? 9.014 0.013 -0.801 1.00 97.62 99 ASN A CA 1
ATOM 769 C C . ASN A 1 99 ? 10.126 1.071 -0.829 1.00 97.62 99 ASN A C 1
ATOM 771 O O . ASN A 1 99 ? 11.270 0.754 -0.518 1.00 97.62 99 ASN A O 1
ATOM 775 N N . LEU A 1 100 ? 9.795 2.312 -1.190 1.00 96.44 100 LEU A N 1
ATOM 776 C CA . LEU A 1 100 ? 10.722 3.443 -1.190 1.00 96.44 100 LEU A CA 1
ATOM 777 C C . LEU A 1 100 ? 10.650 4.250 0.110 1.00 96.44 100 LEU A C 1
ATOM 779 O O . LEU A 1 100 ? 11.666 4.770 0.552 1.00 96.44 100 LEU A O 1
ATOM 783 N N . GLY A 1 101 ? 9.465 4.372 0.715 1.00 96.38 101 GLY A N 1
ATOM 784 C CA . GLY A 1 101 ? 9.278 5.162 1.932 1.00 96.38 101 GLY A CA 1
ATOM 785 C C . GLY A 1 101 ? 9.597 4.407 3.225 1.00 96.38 101 GLY A C 1
ATOM 786 O O . GLY A 1 101 ? 10.054 5.016 4.187 1.00 96.38 101 GLY A O 1
ATOM 787 N N . ASN A 1 102 ? 9.410 3.084 3.261 1.00 98.00 102 ASN A N 1
ATOM 788 C CA . ASN A 1 102 ? 9.722 2.244 4.424 1.00 98.00 102 ASN A CA 1
ATOM 789 C C . ASN A 1 102 ? 10.966 1.358 4.230 1.00 98.00 102 ASN A C 1
ATOM 791 O O . ASN A 1 102 ? 11.375 0.686 5.177 1.00 98.00 102 ASN A O 1
ATOM 795 N N . ALA A 1 103 ? 11.556 1.338 3.032 1.00 97.88 103 ALA A N 1
ATOM 796 C CA . ALA A 1 103 ? 12.749 0.557 2.704 1.00 97.88 103 ALA A CA 1
ATOM 797 C C . ALA A 1 103 ? 13.608 1.286 1.648 1.00 97.88 103 ALA A C 1
ATOM 799 O O . ALA A 1 103 ? 13.603 2.511 1.586 1.00 97.88 103 ALA A O 1
ATOM 800 N N . THR A 1 104 ? 14.390 0.553 0.848 1.00 97.69 104 THR A N 1
ATOM 801 C CA . THR A 1 104 ? 15.359 1.114 -0.115 1.00 97.69 104 THR A CA 1
ATOM 802 C C . THR A 1 104 ? 15.009 0.836 -1.581 1.00 97.69 104 THR A C 1
ATOM 804 O O . THR A 1 104 ? 15.854 0.988 -2.462 1.00 97.69 104 THR A O 1
ATOM 807 N N . GLY A 1 105 ? 13.766 0.443 -1.870 1.00 96.94 105 GLY A N 1
ATOM 808 C CA . GLY A 1 105 ? 13.303 0.141 -3.223 1.00 96.94 105 GLY A CA 1
ATOM 809 C C . GLY A 1 105 ? 13.855 -1.167 -3.790 1.00 96.94 105 GLY A C 1
ATOM 810 O O . GLY A 1 105 ? 14.161 -2.113 -3.066 1.00 96.94 105 GLY A O 1
ATOM 811 N N . HIS A 1 106 ? 13.932 -1.237 -5.119 1.00 97.81 106 HIS A N 1
ATOM 812 C CA . HIS A 1 106 ? 14.470 -2.406 -5.810 1.00 97.81 106 HIS A CA 1
ATOM 813 C C . HIS A 1 106 ? 16.001 -2.476 -5.674 1.00 97.81 106 HIS A C 1
ATOM 815 O O . HIS A 1 106 ? 16.672 -1.444 -5.743 1.00 97.81 106 HIS A O 1
ATOM 821 N N . PRO A 1 107 ? 16.586 -3.682 -5.548 1.00 97.94 107 PRO A N 1
ATOM 822 C CA . PRO A 1 107 ? 18.034 -3.846 -5.475 1.00 97.94 107 PRO A CA 1
ATOM 823 C C . PRO A 1 107 ? 18.721 -3.425 -6.781 1.00 97.94 107 PRO A C 1
ATOM 825 O O . PRO A 1 107 ? 18.138 -3.501 -7.867 1.00 97.94 107 PRO A O 1
ATOM 828 N N . SER A 1 108 ? 20.003 -3.054 -6.691 1.00 98.06 108 SER A N 1
ATOM 829 C CA . SER A 1 108 ? 20.779 -2.502 -7.812 1.00 98.06 108 SER A CA 1
ATOM 830 C C . SER A 1 108 ? 20.797 -3.394 -9.054 1.00 98.06 108 SER A C 1
ATOM 832 O O . SER A 1 108 ? 20.803 -2.874 -10.162 1.00 98.06 108 SER A O 1
ATOM 834 N N . PHE A 1 109 ? 20.752 -4.721 -8.900 1.00 98.19 109 PHE A N 1
ATOM 835 C CA . PHE A 1 109 ? 20.694 -5.644 -10.039 1.00 98.19 109 PHE A CA 1
ATOM 836 C C . PHE A 1 109 ? 19.423 -5.456 -10.883 1.00 98.19 109 PHE A C 1
ATOM 838 O O . PHE A 1 109 ? 19.489 -5.402 -12.109 1.00 98.19 109 PHE A O 1
ATOM 845 N N . VAL A 1 110 ? 18.267 -5.282 -10.236 1.00 97.94 110 VAL A N 1
ATOM 846 C CA . VAL A 1 110 ? 16.999 -5.005 -10.927 1.00 97.94 110 VAL A CA 1
ATOM 847 C C . VAL A 1 110 ? 17.042 -3.610 -11.551 1.00 97.94 110 VAL A C 1
ATOM 849 O O . VAL A 1 110 ? 16.712 -3.454 -12.723 1.00 97.94 110 VAL A O 1
ATOM 852 N N . MET A 1 111 ? 17.530 -2.611 -10.808 1.00 98.25 111 MET A N 1
ATOM 853 C CA . MET A 1 111 ? 17.637 -1.235 -11.310 1.00 98.25 111 MET A CA 1
ATOM 854 C C . MET A 1 111 ? 18.616 -1.092 -12.480 1.00 98.25 111 MET A C 1
ATOM 856 O O . MET A 1 111 ? 18.373 -0.267 -13.354 1.00 98.25 111 MET A O 1
ATOM 860 N N . SER A 1 112 ? 19.668 -1.915 -12.543 1.00 98.38 112 SER A N 1
ATOM 861 C CA . SER A 1 112 ? 20.619 -1.947 -13.661 1.00 98.38 112 SER A CA 1
ATOM 862 C C . SER A 1 112 ? 19.906 -2.203 -14.990 1.00 98.38 112 SER A C 1
ATOM 864 O O . SER A 1 112 ? 20.114 -1.465 -15.944 1.00 98.38 112 SER A O 1
ATOM 866 N N . ASN A 1 113 ? 18.974 -3.163 -15.029 1.00 98.50 113 ASN A N 1
ATOM 867 C CA . ASN A 1 113 ? 18.183 -3.455 -16.229 1.00 98.50 113 ASN A CA 1
ATOM 868 C C . ASN A 1 113 ? 17.360 -2.233 -16.678 1.00 98.50 113 ASN A C 1
ATOM 870 O O . ASN A 1 113 ? 17.403 -1.834 -17.843 1.00 98.50 113 ASN A O 1
ATOM 874 N N . SER A 1 114 ? 16.640 -1.604 -15.743 1.00 97.94 114 SER A N 1
ATOM 875 C CA . SER A 1 114 ? 15.815 -0.425 -16.031 1.00 97.94 114 SER A CA 1
ATOM 876 C C . SER A 1 114 ? 16.651 0.774 -16.481 1.00 97.94 114 SER A C 1
ATOM 878 O O . SER A 1 114 ? 16.291 1.447 -17.445 1.00 97.94 114 SER A O 1
ATOM 880 N N . PHE A 1 115 ? 17.774 1.044 -15.814 1.00 98.44 115 PHE A N 1
ATOM 881 C CA . PHE A 1 115 ? 18.637 2.178 -16.137 1.00 98.44 115 PHE A CA 1
ATOM 882 C C . PHE A 1 115 ? 19.437 1.968 -17.420 1.00 98.44 115 PHE A C 1
ATOM 884 O O . PHE A 1 115 ? 19.605 2.927 -18.167 1.00 98.44 115 PHE A O 1
ATOM 891 N N . SER A 1 116 ? 19.848 0.740 -17.748 1.00 98.62 116 SER A N 1
ATOM 892 C CA . SER A 1 116 ? 20.412 0.438 -19.068 1.00 98.62 116 SER A CA 1
ATOM 893 C C . SER A 1 116 ? 19.425 0.776 -20.183 1.00 98.62 116 SER A C 1
ATOM 895 O O . SER A 1 116 ? 19.805 1.462 -21.127 1.00 98.62 116 SER A O 1
ATOM 897 N N . ASN A 1 117 ? 18.149 0.393 -20.049 1.00 98.56 117 ASN A N 1
ATOM 898 C CA . ASN A 1 117 ? 17.119 0.766 -21.024 1.00 98.56 117 ASN A CA 1
ATOM 899 C C . ASN A 1 117 ? 16.917 2.285 -21.112 1.00 98.56 117 ASN A C 1
ATOM 901 O O . ASN A 1 117 ? 16.799 2.810 -22.214 1.00 98.56 117 ASN A O 1
ATOM 905 N N . GLN A 1 118 ? 16.910 3.000 -19.980 1.00 98.31 118 GLN A N 1
ATOM 906 C CA . GLN A 1 118 ? 16.811 4.464 -19.993 1.00 98.31 118 GLN A CA 1
ATOM 907 C C . GLN A 1 118 ? 17.995 5.105 -20.723 1.00 98.31 118 GLN A C 1
ATOM 909 O O . GLN A 1 118 ? 17.779 5.985 -21.546 1.00 98.31 118 GLN A O 1
ATOM 914 N N . VAL A 1 119 ? 19.227 4.647 -20.479 1.00 98.62 119 VAL A N 1
ATOM 915 C CA . VAL A 1 119 ? 20.421 5.170 -21.162 1.00 98.62 119 VAL A CA 1
ATOM 916 C C . VAL A 1 119 ? 20.385 4.864 -22.658 1.00 98.62 119 VAL A C 1
ATOM 918 O O . VAL A 1 119 ? 20.642 5.760 -23.452 1.00 98.62 119 VAL A O 1
ATOM 921 N N . ILE A 1 120 ? 20.021 3.641 -23.059 1.00 98.56 120 ILE A N 1
ATOM 922 C CA . ILE A 1 120 ? 19.873 3.281 -24.479 1.00 98.56 120 ILE A CA 1
ATOM 923 C C . ILE A 1 120 ? 18.814 4.166 -25.147 1.00 98.56 120 ILE A C 1
ATOM 925 O O . ILE A 1 120 ? 19.059 4.694 -26.224 1.00 98.56 120 ILE A O 1
ATOM 929 N N . ALA A 1 121 ? 17.673 4.392 -24.489 1.00 98.50 121 ALA A N 1
ATOM 930 C CA . ALA A 1 121 ? 16.641 5.290 -25.000 1.00 98.50 121 ALA A CA 1
ATOM 931 C C . ALA A 1 121 ? 17.136 6.741 -25.121 1.00 98.50 121 ALA A C 1
ATOM 933 O O . ALA A 1 121 ? 16.819 7.400 -26.099 1.00 98.50 121 ALA A O 1
ATOM 934 N N . GLN A 1 122 ? 17.930 7.238 -24.165 1.00 98.06 122 GLN A N 1
ATOM 935 C CA . GLN A 1 122 ? 18.525 8.580 -24.244 1.00 98.06 122 GLN A CA 1
ATOM 936 C C . GLN A 1 122 ? 19.574 8.718 -25.355 1.00 98.06 122 GLN A C 1
ATOM 938 O O . GLN A 1 122 ? 19.782 9.825 -25.829 1.00 98.06 122 GLN A O 1
ATOM 943 N N . ILE A 1 123 ? 20.246 7.633 -25.755 1.00 98.19 123 ILE A N 1
ATOM 944 C CA . ILE A 1 123 ? 21.172 7.640 -26.900 1.00 98.19 123 ILE A CA 1
ATOM 945 C C . ILE A 1 123 ? 20.406 7.738 -28.229 1.00 98.19 123 ILE A C 1
ATOM 947 O O . ILE A 1 123 ? 20.928 8.312 -29.180 1.00 98.19 123 ILE A O 1
ATOM 951 N N . GLU A 1 124 ? 19.202 7.162 -28.293 1.00 97.19 124 GLU A N 1
ATOM 952 C CA . GLU A 1 124 ? 18.355 7.144 -29.494 1.00 97.19 124 GLU A CA 1
ATOM 953 C C . GLU A 1 124 ? 17.543 8.438 -29.703 1.00 97.19 124 GLU A C 1
ATOM 955 O O . GLU A 1 124 ? 17.188 8.745 -30.838 1.00 97.19 124 GLU A O 1
ATOM 960 N N . LEU A 1 125 ? 17.223 9.175 -28.630 1.00 87.56 125 LEU A N 1
ATOM 961 C CA . LEU A 1 125 ? 16.478 10.448 -28.682 1.00 87.56 125 LEU A CA 1
ATOM 962 C C . LEU A 1 125 ? 17.266 11.582 -29.353 1.00 87.56 125 LEU A C 1
ATOM 964 O O . LEU A 1 125 ? 16.611 12.366 -30.081 1.00 87.56 125 LEU A O 1
#

Radius of gyration: 17.34 Å; chains: 1; bounding box: 37×35×49 Å

Organism: NCBI:txid227715

Foldseek 3Di:
DVVCVVVVHDDDQLQVCQDPAQEDEAADLDAPQAEVVSVVSHAAAREYEYQHDAQGNHPLVNLVVPPPWDWDDPDFQWIWIADPVRGIYIYGNSRGRNCVRVHPHDDPVVVVVVVVVVVVVVVVD